Protein AF-A0A952EXF9-F1 (afdb_monomer_lite)

Foldseek 3Di:
DDDDDDDDDDDDDDPPPDPPPPPPPDPDPDQDPVCVVVVVSVVVPDDPPPCVVVVVVVVVVVVVVVVVVVVVPDDDDDDDDDPVVVVVVVVVVVVVVVD

Secondary structure (DSSP, 8-state):
-------------------------SSS----HHHHHTT-HHHHS-----HHHHHHHHHHHHHHHHHHHHHHTSPPPP-PPP-HHHHHHHHHHHHHTT-

Sequence (99 aa):
MATKYSPEAEPRRETSPVASVPTSTDTQALITEQQVLFSTAAAVALPPAKTRRFSDDVHAVALAVGSWLASAAKPPKPVHPKRHVWLENALMSREMDRL

pLDDT: mean 72.74, std 17.05, range [42.69, 96.12]

Radius of gyration: 43.72 Å; chains: 1; bounding box: 68×33×140 Å

Structure (mmCIF, N/CA/C/O backbone):
data_AF-A0A952EXF9-F1
#
_entry.id   AF-A0A952EXF9-F1
#
loop_
_atom_site.group_PDB
_atom_site.id
_atom_site.type_symbol
_atom_site.label_atom_id
_atom_site.label_alt_id
_atom_site.label_comp_id
_atom_site.label_asym_id
_atom_site.label_entity_id
_atom_site.label_seq_id
_atom_site.pdbx_PDB_ins_code
_atom_site.Cartn_x
_atom_site.Cartn_y
_atom_site.Cartn_z
_atom_site.occupancy
_atom_site.B_iso_or_equiv
_atom_site.auth_seq_id
_atom_site.auth_comp_id
_atom_site.auth_asym_id
_atom_site.auth_atom_id
_atom_site.pdbx_PDB_model_num
ATOM 1 N N . MET A 1 1 ? 3.692 23.958 107.453 1.00 43.22 1 MET A N 1
ATOM 2 C CA . MET A 1 1 ? 3.625 24.299 106.016 1.00 43.22 1 MET A CA 1
ATOM 3 C C . MET A 1 1 ? 4.055 23.076 105.215 1.00 43.22 1 MET A C 1
ATOM 5 O O . MET A 1 1 ? 5.244 22.865 105.049 1.00 43.22 1 MET A O 1
ATOM 9 N N . ALA A 1 2 ? 3.100 22.234 104.819 1.00 45.03 2 ALA A N 1
ATOM 10 C CA . ALA A 1 2 ? 3.272 21.166 103.831 1.00 45.03 2 ALA A CA 1
ATOM 11 C C . ALA A 1 2 ? 1.872 20.847 103.286 1.00 45.03 2 ALA A C 1
ATOM 13 O O . ALA A 1 2 ? 0.946 20.581 104.056 1.00 45.03 2 ALA A O 1
ATOM 14 N N . THR A 1 3 ? 1.700 21.032 101.984 1.00 50.56 3 THR A N 1
ATOM 15 C CA . THR A 1 3 ? 0.423 21.044 101.270 1.00 50.56 3 THR A CA 1
ATOM 16 C C . THR A 1 3 ? -0.086 19.628 101.002 1.00 50.56 3 THR A C 1
ATOM 18 O O . THR A 1 3 ? 0.678 18.716 100.699 1.00 50.56 3 THR A O 1
ATOM 21 N N . LYS A 1 4 ? -1.403 19.457 101.146 1.00 49.31 4 LYS A N 1
ATOM 22 C CA . LYS A 1 4 ? -2.149 18.236 100.830 1.00 49.31 4 LYS A CA 1
ATOM 23 C C . LYS A 1 4 ? -2.575 18.206 99.350 1.00 49.31 4 LYS A C 1
ATOM 25 O O . LYS A 1 4 ? -2.756 19.261 98.753 1.00 49.31 4 LYS A O 1
ATOM 30 N N . TYR A 1 5 ? -2.896 16.988 98.901 1.00 42.69 5 TYR A N 1
ATOM 31 C CA . TYR A 1 5 ? -3.789 16.594 97.797 1.00 42.69 5 TYR A CA 1
ATOM 32 C C . TYR A 1 5 ? -3.239 16.536 96.360 1.00 42.69 5 TYR A C 1
ATOM 34 O O . TYR A 1 5 ? -3.019 17.540 95.698 1.00 42.69 5 TYR A O 1
ATOM 42 N N . SER A 1 6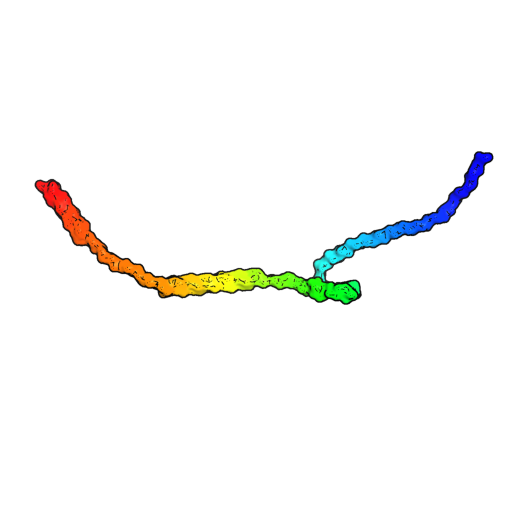 ? -3.168 15.295 95.874 1.00 44.38 6 SER A N 1
ATOM 43 C CA . SER A 1 6 ? -3.570 14.846 94.531 1.00 44.38 6 SER A CA 1
ATOM 44 C C . SER A 1 6 ? -4.583 13.704 94.782 1.00 44.38 6 SER A C 1
ATOM 46 O O . SER A 1 6 ? -4.384 13.000 95.784 1.00 44.38 6 SER A O 1
ATOM 48 N N . PRO A 1 7 ? -5.690 13.542 94.023 1.00 55.38 7 PRO A N 1
ATOM 49 C CA . PRO A 1 7 ? -5.592 13.034 92.648 1.00 55.38 7 PRO A CA 1
ATOM 50 C C . PRO A 1 7 ? -6.623 13.563 91.620 1.00 55.38 7 PRO A C 1
ATOM 52 O O . PRO A 1 7 ? -7.744 13.927 91.957 1.00 55.38 7 PRO A O 1
ATOM 55 N N . GLU A 1 8 ? -6.197 13.508 90.352 1.00 50.47 8 GLU A N 1
ATOM 56 C CA . GLU A 1 8 ? -6.948 13.056 89.162 1.00 50.47 8 GLU A CA 1
ATOM 57 C C . GLU A 1 8 ? -8.268 13.756 88.780 1.00 50.47 8 GLU A C 1
ATOM 59 O O . GLU A 1 8 ? -9.341 13.466 89.306 1.00 50.47 8 GLU A O 1
ATOM 64 N N . ALA A 1 9 ? -8.199 14.575 87.725 1.00 46.56 9 ALA A N 1
ATOM 65 C CA . ALA A 1 9 ? -9.317 14.840 86.819 1.00 46.56 9 ALA A CA 1
ATOM 66 C C . ALA A 1 9 ? -8.768 15.199 85.425 1.00 46.56 9 ALA A C 1
ATOM 68 O O . ALA A 1 9 ? -8.584 16.366 85.089 1.00 46.56 9 ALA A O 1
ATOM 69 N N . GLU A 1 10 ? -8.476 14.174 84.628 1.00 53.69 10 GLU A N 1
ATOM 70 C CA . GLU A 1 10 ? -8.195 14.271 83.192 1.00 53.69 10 GLU A CA 1
ATOM 71 C C . GLU A 1 10 ? -9.489 14.523 82.397 1.00 53.69 10 GLU A C 1
ATOM 73 O O . GLU A 1 10 ? -10.421 13.715 82.476 1.00 53.69 10 GLU A O 1
ATOM 78 N N . PRO A 1 11 ? -9.556 15.554 81.535 1.00 48.53 11 PRO A N 1
ATOM 79 C CA . PRO A 1 11 ? -10.468 15.550 80.409 1.00 48.53 11 PRO A CA 1
ATOM 80 C C . PRO A 1 11 ? -9.694 15.275 79.114 1.00 48.53 11 PRO A C 1
ATOM 82 O O . PRO A 1 11 ? -9.150 16.166 78.466 1.00 48.53 11 PRO A O 1
ATOM 85 N N . ARG A 1 12 ? -9.742 14.003 78.713 1.00 50.62 12 ARG A N 1
ATOM 86 C CA . ARG A 1 12 ? -10.204 13.591 77.381 1.00 50.62 12 ARG A CA 1
ATOM 87 C C . ARG A 1 12 ? -9.648 14.425 76.218 1.00 50.62 12 ARG A C 1
ATOM 89 O O . ARG A 1 12 ? -10.368 15.217 75.616 1.00 50.62 12 ARG A O 1
ATOM 96 N N . ARG A 1 13 ? -8.405 14.156 75.818 1.00 49.72 13 ARG A N 1
ATOM 97 C CA . ARG A 1 13 ? -7.951 14.463 74.455 1.00 49.72 13 ARG A CA 1
ATOM 98 C C . ARG A 1 13 ? -8.132 13.239 73.575 1.00 49.72 13 ARG A C 1
ATOM 100 O O . ARG A 1 13 ? -7.314 12.328 73.562 1.00 49.72 13 ARG A O 1
ATOM 107 N N . GLU A 1 14 ? -9.294 13.231 72.930 1.00 44.06 14 GLU A N 1
ATOM 108 C CA . GLU A 1 14 ? -9.466 12.930 71.508 1.00 44.06 14 GLU A CA 1
ATOM 109 C C . GLU A 1 14 ? -8.365 12.044 70.919 1.00 44.06 14 GLU A C 1
ATOM 111 O O . GLU A 1 14 ? -7.395 12.499 70.314 1.00 44.06 14 GLU A O 1
ATOM 116 N N . THR A 1 15 ? -8.554 10.737 71.074 1.00 44.66 15 THR A N 1
ATOM 117 C CA . THR A 1 15 ? -7.980 9.756 70.164 1.00 44.66 15 THR A CA 1
ATOM 118 C C . THR A 1 15 ? -8.479 10.096 68.766 1.00 44.66 15 THR A C 1
ATOM 120 O O . THR A 1 15 ? -9.602 9.751 68.400 1.00 44.66 15 THR A O 1
ATOM 123 N N . SER A 1 16 ? -7.654 10.816 68.011 1.00 46.06 16 SER A N 1
ATOM 124 C CA . SER A 1 16 ? -7.759 10.926 66.564 1.00 46.06 16 SER A CA 1
ATOM 125 C C . SER A 1 16 ? -7.840 9.502 66.008 1.00 46.06 16 SER A C 1
ATOM 127 O O . SER A 1 16 ? -6.870 8.748 66.161 1.00 46.06 16 SER A O 1
ATOM 129 N N . PRO A 1 17 ? -8.974 9.061 65.434 1.00 48.16 17 PRO A N 1
ATOM 130 C CA . PRO A 1 17 ? -8.980 7.798 64.742 1.00 48.16 17 PRO A CA 1
ATOM 131 C C . PRO A 1 17 ? -8.192 8.037 63.463 1.00 48.16 17 PRO A C 1
ATOM 133 O O . PRO A 1 17 ? -8.638 8.721 62.543 1.00 48.16 17 PRO A O 1
ATOM 136 N N . VAL A 1 18 ? -6.979 7.490 63.468 1.00 45.22 18 VAL A N 1
ATOM 137 C CA . VAL A 1 18 ? -6.193 7.153 62.290 1.00 45.22 18 VAL A CA 1
ATOM 138 C C . VAL A 1 18 ? -7.168 6.755 61.189 1.00 45.22 18 VAL A C 1
ATOM 140 O O . VAL A 1 18 ? -7.827 5.716 61.281 1.00 45.22 18 VAL A O 1
ATOM 143 N N . ALA A 1 19 ? -7.280 7.618 60.178 1.00 50.38 19 ALA A N 1
ATOM 144 C CA . ALA A 1 19 ? -7.941 7.319 58.922 1.00 50.38 19 ALA A CA 1
ATOM 145 C C . ALA A 1 19 ? -7.144 6.188 58.265 1.00 50.38 19 ALA A C 1
ATOM 147 O O . ALA A 1 19 ? -6.246 6.398 57.452 1.00 50.38 19 ALA A O 1
ATOM 148 N N . SER A 1 20 ? -7.426 4.971 58.713 1.00 51.88 20 SER A N 1
ATOM 149 C CA . SER A 1 20 ? -7.002 3.743 58.080 1.00 51.88 20 SER A CA 1
ATOM 150 C C . SER A 1 20 ? -7.780 3.682 56.781 1.00 51.88 20 SER A C 1
ATOM 152 O O . SER A 1 20 ? -8.942 3.300 56.742 1.00 51.88 20 SER A O 1
ATOM 154 N N . VAL A 1 21 ? -7.143 4.156 55.715 1.00 59.31 21 VAL A N 1
ATOM 155 C CA . VAL A 1 21 ? -7.545 3.866 54.344 1.00 59.31 21 VAL A CA 1
ATOM 156 C C . VAL A 1 21 ? -7.504 2.341 54.212 1.00 59.31 21 VAL A C 1
ATOM 158 O O . VAL A 1 21 ? -6.408 1.775 54.286 1.00 59.31 21 VAL A O 1
ATOM 161 N N . PRO A 1 22 ? -8.641 1.633 54.069 1.00 55.25 22 PRO A N 1
ATOM 162 C CA . PRO A 1 22 ? -8.577 0.215 53.794 1.00 55.25 22 PRO A CA 1
ATOM 163 C C . PRO A 1 22 ? -8.115 0.065 52.347 1.00 55.25 22 PRO A C 1
ATOM 165 O O . PRO A 1 22 ? -8.873 0.270 51.399 1.00 55.25 22 PRO A O 1
ATOM 168 N N . THR A 1 23 ? -6.846 -0.293 52.176 1.00 55.44 23 THR A N 1
ATOM 169 C CA . THR A 1 23 ? -6.334 -0.848 50.921 1.00 55.44 23 THR A CA 1
ATOM 170 C C . THR A 1 23 ? -6.918 -2.256 50.781 1.00 55.44 23 THR A C 1
ATOM 172 O O . THR A 1 23 ? -6.247 -3.249 51.040 1.00 55.44 23 THR A O 1
ATOM 175 N N . SER A 1 24 ? -8.212 -2.348 50.468 1.00 53.78 24 SER A N 1
ATOM 176 C CA . SER A 1 24 ? -8.888 -3.621 50.222 1.00 53.78 24 SER A CA 1
ATOM 177 C C . SER A 1 24 ? -8.704 -4.000 48.759 1.00 53.78 24 SER A C 1
ATOM 179 O O . SER A 1 24 ? -9.558 -3.750 47.910 1.00 53.78 24 SER A O 1
ATOM 181 N N . THR A 1 25 ? -7.558 -4.606 48.465 1.00 54.19 25 THR A N 1
ATOM 182 C CA . THR A 1 25 ? -7.379 -5.544 47.351 1.00 54.19 25 THR A CA 1
ATOM 183 C C . THR A 1 25 ? -8.194 -6.806 47.627 1.00 54.19 25 THR A C 1
ATOM 185 O O . THR A 1 25 ? -7.635 -7.862 47.900 1.00 54.19 25 THR A O 1
ATOM 188 N N . ASP A 1 26 ? -9.517 -6.689 47.593 1.00 48.62 26 ASP A N 1
ATOM 189 C CA . ASP A 1 26 ? -10.394 -7.850 47.541 1.00 48.62 26 ASP A CA 1
ATOM 190 C C . ASP A 1 26 ? -11.563 -7.538 46.613 1.00 48.62 26 ASP A C 1
ATOM 192 O O . ASP A 1 26 ? -12.161 -6.461 46.659 1.00 48.62 26 ASP A O 1
ATOM 196 N N . THR A 1 27 ? -11.813 -8.450 45.684 1.00 52.72 27 THR A N 1
ATOM 197 C CA . THR A 1 27 ? -12.636 -8.292 44.475 1.00 52.72 27 THR A CA 1
ATOM 198 C C . THR A 1 27 ? -14.141 -8.271 44.754 1.00 52.72 27 THR A C 1
ATOM 200 O O . THR A 1 27 ? -14.942 -8.776 43.971 1.00 52.72 27 THR A O 1
ATOM 203 N N . GLN A 1 28 ? -14.540 -7.672 45.870 1.00 58.78 28 GLN A N 1
ATOM 204 C CA . GLN A 1 28 ? -15.923 -7.472 46.262 1.00 58.78 28 GLN A CA 1
ATOM 205 C C . GLN A 1 28 ? -16.016 -6.125 46.981 1.00 58.78 28 GLN A C 1
ATOM 207 O O . GLN A 1 28 ? -15.813 -6.019 48.187 1.00 58.78 28 GLN A O 1
ATOM 212 N N . ALA A 1 29 ? -16.272 -5.067 46.210 1.00 64.56 29 ALA A N 1
ATOM 213 C CA . ALA A 1 29 ? -16.439 -3.723 46.743 1.00 64.56 29 ALA A CA 1
ATOM 214 C C . ALA A 1 29 ? -17.679 -3.686 47.652 1.00 64.56 29 ALA A C 1
ATOM 216 O O . ALA A 1 29 ? -18.812 -3.603 47.178 1.00 64.56 29 ALA A O 1
ATOM 217 N N . LEU A 1 30 ? -17.467 -3.787 48.964 1.00 74.19 30 LEU A N 1
ATOM 218 C CA . LEU A 1 30 ? -18.503 -3.536 49.957 1.00 74.19 30 LEU A CA 1
ATOM 219 C C . LEU A 1 30 ? -18.814 -2.038 49.928 1.00 74.19 30 LEU A C 1
ATOM 221 O O . LEU A 1 30 ? -17.978 -1.214 50.300 1.00 74.19 30 LEU A O 1
ATOM 225 N N . ILE A 1 31 ? -20.003 -1.689 49.440 1.00 78.19 31 ILE A N 1
ATOM 226 C CA . ILE A 1 31 ? -20.477 -0.304 49.419 1.00 78.19 31 ILE A CA 1
ATOM 227 C C . ILE A 1 31 ? -20.773 0.106 50.862 1.00 78.19 31 ILE A C 1
ATOM 229 O O . ILE A 1 31 ? -21.604 -0.518 51.522 1.00 78.19 31 ILE A O 1
ATOM 233 N N . THR A 1 32 ? -20.098 1.144 51.357 1.00 85.25 32 THR A N 1
ATOM 234 C CA . THR A 1 32 ? -20.331 1.651 52.718 1.00 85.25 32 THR A CA 1
ATOM 235 C C . THR A 1 32 ? -21.43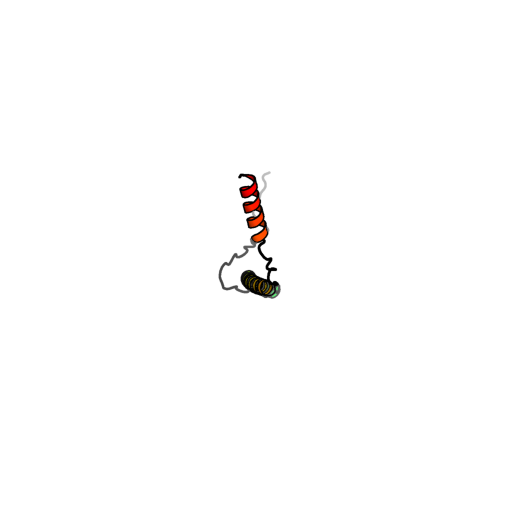2 2.712 52.739 1.00 85.25 32 THR A C 1
ATOM 237 O O . THR A 1 32 ? -21.660 3.4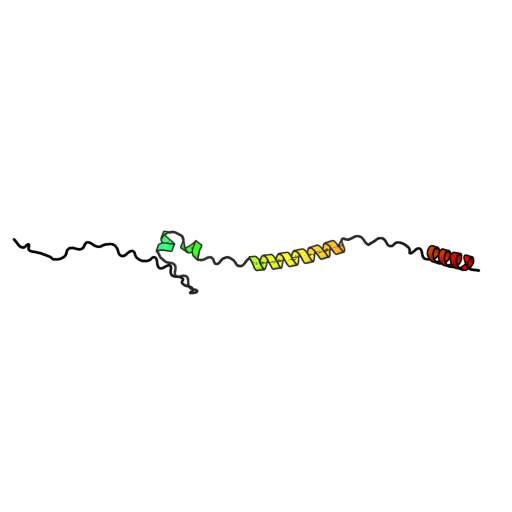16 51.753 1.00 85.25 32 THR A O 1
ATOM 240 N N . GLU A 1 33 ? -22.108 2.883 53.878 1.00 84.69 33 GLU A N 1
ATOM 241 C CA . GLU A 1 33 ? -23.159 3.904 54.034 1.00 84.69 33 GLU A CA 1
ATOM 242 C C . GLU A 1 33 ? -22.636 5.320 53.772 1.00 84.69 33 GLU A C 1
ATOM 244 O O . GLU A 1 33 ? -23.317 6.128 53.140 1.00 84.69 33 GLU A O 1
ATOM 249 N N . GLN A 1 34 ? -21.394 5.615 54.180 1.00 87.12 34 GLN A N 1
ATOM 250 C CA . GLN A 1 34 ? -20.789 6.916 53.894 1.00 87.12 34 GLN A CA 1
ATOM 251 C C . GLN A 1 34 ? -20.659 7.149 52.382 1.00 87.12 34 GLN A C 1
ATOM 253 O O . GLN A 1 34 ? -20.898 8.257 51.911 1.00 87.12 34 GLN A O 1
ATOM 258 N N . GLN A 1 35 ? -20.335 6.115 51.601 1.00 84.94 35 GLN A N 1
ATOM 259 C CA . GLN A 1 35 ? -20.230 6.233 50.144 1.00 84.94 35 GLN A CA 1
ATOM 260 C C . GLN A 1 35 ? -21.584 6.500 49.473 1.00 84.94 35 GLN A C 1
ATOM 262 O O . GLN A 1 35 ? -21.630 7.168 48.439 1.00 84.94 35 GLN A O 1
ATOM 267 N N . VAL A 1 36 ? -22.685 6.015 50.053 1.00 86.25 36 VAL A N 1
ATOM 268 C CA . VAL A 1 36 ? -24.047 6.310 49.577 1.00 86.25 36 VAL A CA 1
ATOM 269 C C . VAL A 1 36 ? -24.446 7.736 49.950 1.00 86.25 36 VAL A C 1
ATOM 271 O O . VAL A 1 36 ? -24.914 8.477 49.086 1.00 86.25 36 VAL A O 1
ATOM 274 N N . LEU A 1 37 ? -24.185 8.158 51.192 1.00 90.44 37 LEU A N 1
ATOM 275 C CA . LEU A 1 37 ? -24.472 9.521 51.657 1.00 90.44 37 LEU A CA 1
ATOM 276 C C . LEU A 1 37 ? -23.733 10.583 50.837 1.00 90.44 37 LEU A C 1
ATOM 278 O O . LEU A 1 37 ? -24.307 11.617 50.502 1.00 90.44 37 LEU A O 1
ATOM 282 N N . PHE A 1 38 ? -22.481 10.315 50.467 1.00 83.12 38 PHE A N 1
ATOM 283 C CA . PHE A 1 38 ? -21.685 11.215 49.633 1.00 83.12 38 PHE A CA 1
ATOM 284 C C . PHE A 1 38 ? -21.834 10.962 48.126 1.00 83.12 38 PHE A C 1
ATOM 286 O O . PHE A 1 38 ? -21.142 11.603 47.340 1.00 83.12 38 PHE A O 1
ATOM 293 N N . SER A 1 39 ? -22.716 10.050 47.695 1.00 76.38 39 SER A N 1
ATOM 294 C CA . SER A 1 39 ? -22.887 9.663 46.280 1.00 76.38 39 SER A CA 1
ATOM 295 C C . SER A 1 39 ? -21.593 9.204 45.579 1.00 76.38 39 SER A C 1
ATOM 297 O O . SER A 1 39 ? -21.502 9.201 44.352 1.00 76.38 39 SER A O 1
ATOM 299 N N . THR A 1 40 ? -20.576 8.787 46.334 1.00 75.94 40 THR A N 1
ATOM 300 C CA . THR A 1 40 ? -19.269 8.359 45.815 1.00 75.94 40 THR A CA 1
ATOM 301 C C . THR A 1 40 ? -19.219 6.873 45.463 1.00 75.94 40 THR A C 1
ATOM 303 O O . THR A 1 40 ? -18.310 6.456 44.746 1.00 75.94 40 THR A O 1
ATOM 306 N N . ALA A 1 41 ? -20.212 6.078 45.878 1.00 70.62 41 ALA A N 1
ATOM 307 C CA . ALA A 1 41 ? -20.296 4.643 45.582 1.00 70.62 41 ALA A CA 1
ATOM 308 C C . ALA A 1 41 ? -20.196 4.325 44.074 1.00 70.62 41 ALA A C 1
ATOM 310 O O . ALA A 1 41 ? -19.518 3.378 43.680 1.00 70.62 41 ALA A O 1
ATOM 311 N N . ALA A 1 42 ? -20.807 5.151 43.217 1.00 64.19 42 ALA A N 1
ATOM 312 C CA . ALA A 1 42 ? -20.780 4.963 41.764 1.00 64.19 42 ALA A CA 1
ATOM 313 C C . ALA A 1 42 ? -19.429 5.334 41.122 1.00 64.19 42 ALA A C 1
ATOM 315 O O . ALA A 1 42 ? -19.038 4.741 40.120 1.00 64.19 42 ALA A O 1
ATOM 316 N N . ALA A 1 43 ? -18.701 6.293 41.702 1.00 61.66 43 ALA A N 1
ATOM 317 C CA . ALA A 1 43 ? -17.412 6.752 41.183 1.00 61.66 43 ALA A CA 1
ATOM 318 C C . ALA A 1 43 ? -16.265 5.778 41.504 1.00 61.66 43 ALA A C 1
ATOM 320 O O . ALA A 1 43 ? -15.303 5.687 40.745 1.00 61.66 43 ALA A O 1
ATOM 321 N N . VAL A 1 44 ? -16.375 5.033 42.609 1.00 65.62 44 VAL A N 1
ATOM 322 C CA . VAL A 1 44 ? -15.370 4.048 43.047 1.00 65.62 44 VAL A CA 1
ATOM 323 C C . VAL A 1 44 ? -15.515 2.707 42.310 1.00 65.62 44 VAL A C 1
ATOM 325 O O . VAL A 1 44 ? -14.537 1.983 42.147 1.00 65.62 44 VAL A O 1
ATOM 328 N N . ALA A 1 45 ? -16.716 2.379 41.825 1.00 60.66 45 ALA A N 1
ATOM 329 C CA . ALA A 1 45 ? -17.028 1.074 41.235 1.00 60.66 45 ALA A CA 1
ATOM 330 C C . ALA A 1 45 ? -16.547 0.876 39.785 1.00 60.66 45 ALA A C 1
ATOM 332 O O . ALA A 1 45 ? -16.632 -0.236 39.264 1.00 60.66 45 ALA A O 1
ATOM 333 N N . LEU A 1 46 ? -16.064 1.921 39.109 1.00 63.28 46 LEU A N 1
ATOM 334 C CA . LEU A 1 46 ? -15.633 1.816 37.718 1.00 63.28 46 LEU A CA 1
ATOM 335 C C . LEU A 1 46 ? -14.119 1.573 37.655 1.00 63.28 46 LEU A C 1
ATOM 337 O O . LEU A 1 46 ? -13.344 2.509 37.867 1.00 63.28 46 LEU A O 1
ATOM 341 N N . PRO A 1 47 ? -13.659 0.347 37.333 1.00 63.84 47 PRO A N 1
ATOM 342 C CA . PRO A 1 47 ? -12.265 0.164 36.968 1.00 63.84 47 PRO A CA 1
ATOM 343 C C . PRO A 1 47 ? -11.961 1.033 35.737 1.00 63.84 47 PRO A C 1
ATOM 345 O O . PRO A 1 47 ? -12.825 1.166 34.862 1.00 63.84 47 PRO A O 1
ATOM 348 N N . PRO A 1 48 ? -10.750 1.614 35.621 1.00 61.59 48 PRO A N 1
ATOM 349 C CA . PRO A 1 48 ? -10.360 2.335 34.419 1.00 61.59 48 PRO A CA 1
ATOM 350 C C . PRO A 1 48 ? -10.519 1.390 33.229 1.00 61.59 48 PRO A C 1
ATOM 352 O O . PRO A 1 48 ? -9.833 0.368 33.131 1.00 61.59 48 PRO A O 1
ATOM 355 N N . ALA A 1 49 ? -11.480 1.704 32.359 1.00 63.28 49 ALA A N 1
ATOM 356 C CA . ALA A 1 49 ? -11.797 0.877 31.213 1.00 63.28 49 ALA A CA 1
ATOM 357 C C . ALA A 1 49 ? -10.509 0.688 30.404 1.00 63.28 49 ALA A C 1
ATOM 359 O O . ALA A 1 49 ? -9.864 1.652 29.989 1.00 63.28 49 ALA A O 1
ATOM 360 N N . LYS A 1 50 ? -10.095 -0.568 30.226 1.00 62.22 50 LYS A N 1
ATOM 361 C CA . LYS A 1 50 ? -8.843 -0.962 29.566 1.00 62.22 50 LYS A CA 1
ATO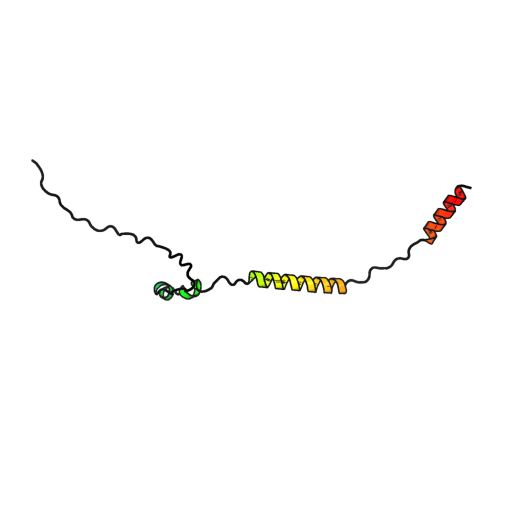M 362 C C . LYS A 1 50 ? -8.969 -0.789 28.043 1.00 62.22 50 LYS A C 1
ATOM 364 O O . LYS A 1 50 ? -8.713 -1.709 27.279 1.00 62.22 50 LYS A O 1
ATOM 369 N N . THR A 1 51 ? -9.400 0.387 27.597 1.00 65.00 51 THR A N 1
ATOM 370 C CA . THR A 1 51 ? -9.710 0.727 26.200 1.00 65.00 51 THR A CA 1
ATOM 371 C C . THR A 1 51 ? -8.459 0.977 25.369 1.00 65.00 51 THR A C 1
ATOM 373 O O . THR A 1 51 ? -8.492 0.812 24.154 1.00 65.00 51 THR A O 1
ATOM 376 N N . ARG A 1 52 ? -7.331 1.293 26.019 1.00 61.62 52 ARG A N 1
ATOM 377 C CA . ARG A 1 52 ? -6.066 1.619 25.347 1.00 61.62 52 ARG A CA 1
ATOM 378 C C . ARG A 1 52 ? -5.548 0.499 24.437 1.00 61.62 52 ARG A C 1
ATOM 380 O O . ARG A 1 52 ? -4.998 0.774 23.385 1.00 61.62 52 ARG A O 1
ATOM 387 N N . ARG A 1 53 ? -5.732 -0.769 24.820 1.00 62.91 53 ARG A N 1
ATOM 388 C CA . ARG A 1 53 ? -5.271 -1.902 23.996 1.00 62.91 53 ARG A CA 1
ATOM 389 C C . ARG A 1 53 ? -6.138 -2.097 22.759 1.00 62.91 53 ARG A C 1
ATOM 391 O O . ARG A 1 53 ? -5.616 -2.334 21.682 1.00 62.91 53 ARG A O 1
ATOM 398 N N . PHE A 1 54 ? -7.442 -1.894 22.908 1.00 68.38 54 PHE A N 1
ATOM 399 C CA . PHE A 1 54 ? -8.381 -2.001 21.801 1.00 68.38 54 PHE A CA 1
ATOM 400 C C . PHE A 1 54 ? -8.187 -0.873 20.776 1.00 68.38 54 PHE A C 1
ATOM 402 O O . PHE A 1 54 ? -8.268 -1.112 19.576 1.00 68.38 54 PHE A O 1
ATOM 409 N N . SER A 1 55 ? -7.878 0.349 21.228 1.00 71.06 55 SER A N 1
ATOM 410 C CA . SER A 1 55 ? -7.577 1.463 20.319 1.00 71.06 55 SER A CA 1
ATOM 411 C C . SER A 1 55 ? -6.280 1.256 19.539 1.00 71.06 55 SER A C 1
ATOM 413 O O . SER A 1 55 ? -6.238 1.594 18.359 1.00 71.06 55 SER A O 1
ATOM 415 N N . ASP A 1 56 ? -5.244 0.695 20.174 1.00 76.12 56 ASP A N 1
ATOM 416 C CA . ASP A 1 56 ? -3.951 0.442 19.525 1.00 76.12 56 ASP A CA 1
ATOM 417 C C . ASP A 1 56 ? -4.098 -0.591 18.391 1.00 76.12 56 ASP A C 1
ATOM 419 O O . ASP A 1 56 ? -3.619 -0.360 17.278 1.00 76.12 56 ASP A O 1
ATOM 423 N N . ASP A 1 57 ? -4.835 -1.679 18.636 1.00 78.44 57 ASP A N 1
ATOM 424 C CA . ASP A 1 57 ? -5.076 -2.732 17.641 1.00 78.44 57 ASP A CA 1
ATOM 425 C C . ASP A 1 57 ? -5.907 -2.216 16.454 1.00 78.44 57 ASP A C 1
ATOM 427 O O . ASP A 1 57 ? -5.567 -2.453 15.291 1.00 78.44 57 ASP A O 1
ATOM 431 N N . VAL A 1 58 ? -6.964 -1.441 16.723 1.00 84.62 58 VAL A N 1
ATOM 432 C CA . VAL A 1 58 ? -7.796 -0.828 15.673 1.00 84.62 58 VAL A CA 1
ATOM 433 C C . VAL A 1 58 ? -6.988 0.172 14.841 1.00 84.62 58 VAL A C 1
ATOM 435 O O . VAL A 1 58 ? -7.104 0.184 13.612 1.00 84.62 58 VAL A O 1
ATOM 438 N N . HIS A 1 59 ? -6.129 0.974 15.475 1.00 82.31 59 HIS A N 1
ATOM 439 C CA . HIS A 1 59 ? -5.242 1.892 14.761 1.00 82.31 59 HIS A CA 1
ATOM 440 C C . HIS A 1 59 ? -4.240 1.154 13.872 1.00 82.31 59 HIS A C 1
ATOM 442 O O . HIS A 1 59 ? -4.036 1.564 12.727 1.00 82.31 59 HIS A O 1
ATOM 448 N N . ALA A 1 60 ? -3.645 0.062 14.354 1.00 86.81 60 ALA A N 1
ATOM 449 C CA . ALA A 1 60 ? -2.704 -0.732 13.569 1.00 86.81 60 ALA A CA 1
ATOM 450 C C . ALA A 1 60 ? -3.364 -1.311 12.307 1.00 86.81 60 ALA A C 1
ATOM 452 O O . ALA A 1 60 ? -2.805 -1.210 11.210 1.00 86.81 60 ALA A O 1
ATOM 453 N N . VAL A 1 61 ? -4.583 -1.843 12.436 1.00 91.06 61 VAL A N 1
ATOM 454 C CA . VAL A 1 61 ? -5.356 -2.365 11.298 1.00 91.06 61 VAL A CA 1
ATOM 455 C C . VAL A 1 61 ? -5.708 -1.249 10.312 1.00 91.06 61 VAL A C 1
ATOM 457 O O . VAL A 1 61 ? -5.516 -1.414 9.106 1.00 91.06 61 VAL A O 1
ATOM 460 N N . ALA A 1 62 ? -6.160 -0.091 10.801 1.00 90.25 62 ALA A N 1
ATOM 461 C CA . ALA A 1 62 ? -6.497 1.046 9.946 1.00 90.25 62 ALA A CA 1
ATOM 462 C C . ALA A 1 62 ? -5.287 1.550 9.137 1.00 90.25 62 ALA A C 1
ATOM 464 O O . ALA A 1 62 ? -5.412 1.823 7.941 1.00 90.25 62 ALA A O 1
ATOM 465 N N . LEU A 1 63 ? -4.103 1.620 9.757 1.00 91.94 63 LEU A N 1
ATOM 466 C CA . LEU A 1 63 ? -2.866 2.014 9.076 1.00 91.94 63 LEU A CA 1
ATOM 467 C C . LEU A 1 63 ? -2.433 0.987 8.025 1.00 91.94 63 LEU A C 1
ATOM 469 O O . LEU A 1 63 ? -2.050 1.372 6.917 1.00 91.94 63 LEU A O 1
ATOM 473 N N . ALA A 1 64 ? -2.530 -0.307 8.335 1.00 90.88 64 ALA A N 1
ATOM 474 C CA . ALA A 1 64 ? -2.198 -1.371 7.392 1.00 90.88 64 ALA A CA 1
ATOM 475 C C . ALA A 1 64 ? -3.085 -1.305 6.136 1.00 90.88 64 ALA A C 1
ATOM 477 O O . ALA A 1 64 ? -2.567 -1.248 5.017 1.00 90.88 64 ALA A O 1
ATOM 478 N N . VAL A 1 65 ? -4.406 -1.214 6.313 1.00 92.56 65 VAL A N 1
ATOM 479 C CA . VAL A 1 65 ? -5.367 -1.111 5.201 1.00 92.56 65 VAL A CA 1
ATOM 480 C C . VAL A 1 65 ? -5.150 0.175 4.398 1.00 92.56 65 VAL A C 1
ATOM 482 O O . VAL A 1 65 ? -5.117 0.134 3.166 1.00 92.56 65 VAL A O 1
ATOM 485 N N . GLY A 1 66 ? -4.930 1.304 5.079 1.00 88.62 66 GLY A N 1
ATOM 486 C CA . GLY A 1 66 ? -4.636 2.582 4.430 1.00 88.62 66 GLY A CA 1
ATOM 487 C C . GLY A 1 66 ? -3.360 2.536 3.585 1.00 88.62 66 GLY A C 1
ATOM 488 O O . GLY A 1 66 ? -3.357 3.014 2.451 1.00 88.62 66 GLY A O 1
ATOM 489 N N . SER A 1 67 ? -2.295 1.904 4.089 1.00 84.12 67 SER A N 1
ATOM 490 C CA . SER A 1 67 ? -1.030 1.758 3.356 1.00 84.12 67 SER A CA 1
ATOM 491 C C . SER A 1 67 ? -1.162 0.873 2.114 1.00 84.12 67 SER A C 1
ATOM 493 O O . SER A 1 67 ? -0.604 1.195 1.063 1.00 84.12 67 SER A O 1
ATOM 495 N N . TRP A 1 68 ? -1.949 -0.203 2.201 1.00 88.38 68 TRP A N 1
ATOM 496 C CA . TRP A 1 68 ? -2.202 -1.095 1.075 1.00 88.38 68 TRP A CA 1
ATOM 497 C C . TRP A 1 68 ? -2.994 -0.386 -0.024 1.00 88.38 68 TRP A C 1
ATOM 499 O O . TRP A 1 68 ? -2.601 -0.424 -1.191 1.00 88.38 68 TRP A O 1
ATOM 509 N N . LEU A 1 69 ? -4.046 0.346 0.352 1.00 88.50 69 LEU A N 1
ATOM 510 C CA . LEU A 1 69 ? -4.843 1.124 -0.591 1.00 88.50 69 LEU A CA 1
ATOM 511 C C . LEU A 1 69 ? -4.020 2.248 -1.240 1.00 88.50 69 LEU A C 1
ATOM 513 O O . LEU A 1 69 ? -4.090 2.443 -2.451 1.00 88.50 69 LEU A O 1
ATOM 517 N N . ALA A 1 70 ? -3.188 2.945 -0.462 1.00 85.94 70 ALA A N 1
ATOM 518 C CA . ALA A 1 70 ? -2.281 3.966 -0.982 1.00 85.94 70 ALA A CA 1
ATOM 519 C C . ALA A 1 70 ? -1.237 3.382 -1.950 1.00 85.94 70 ALA A C 1
ATOM 521 O O . ALA A 1 70 ? -0.886 4.017 -2.946 1.00 85.94 70 ALA A O 1
ATOM 522 N N . SER A 1 71 ? -0.761 2.160 -1.694 1.00 81.00 71 SER A N 1
ATOM 523 C CA . SER A 1 71 ? 0.117 1.436 -2.615 1.00 81.00 71 SER A CA 1
ATOM 524 C C . SER A 1 71 ? -0.610 1.024 -3.896 1.00 81.00 71 SER A C 1
ATOM 526 O O . SER A 1 71 ? -0.023 1.110 -4.973 1.00 81.00 71 SER A O 1
ATOM 528 N N . ALA A 1 72 ? -1.872 0.598 -3.801 1.00 79.38 72 ALA A N 1
ATOM 529 C CA . ALA A 1 72 ? -2.693 0.223 -4.952 1.00 79.38 72 ALA A CA 1
ATOM 530 C C . ALA A 1 72 ? -3.066 1.433 -5.826 1.00 79.38 72 ALA A C 1
ATOM 532 O O . ALA A 1 72 ? -3.165 1.312 -7.044 1.00 79.38 72 ALA A O 1
ATOM 533 N N . ALA A 1 73 ? -3.221 2.610 -5.217 1.00 84.81 73 ALA A N 1
ATOM 534 C CA . ALA A 1 73 ? -3.514 3.861 -5.911 1.00 84.81 73 ALA A CA 1
ATOM 535 C C . ALA A 1 73 ? -2.282 4.507 -6.571 1.00 84.81 73 ALA A C 1
ATOM 537 O O . ALA A 1 73 ? -2.410 5.521 -7.262 1.00 84.81 73 ALA A O 1
ATOM 538 N N . LYS A 1 74 ? -1.073 3.970 -6.355 1.00 86.06 74 LYS A N 1
ATOM 539 C CA . LYS A 1 74 ? 0.148 4.574 -6.887 1.00 86.06 74 LYS A CA 1
ATOM 540 C C . LYS A 1 74 ? 0.242 4.336 -8.401 1.00 86.06 74 LYS A C 1
ATOM 542 O O . LYS A 1 74 ? 0.222 3.180 -8.825 1.00 86.06 74 LYS A O 1
ATOM 547 N N . PRO A 1 75 ? 0.397 5.392 -9.225 1.00 85.06 75 PRO A N 1
ATOM 548 C CA . PRO A 1 75 ? 0.540 5.217 -10.664 1.00 85.06 75 PRO A CA 1
ATOM 549 C C . PRO A 1 75 ? 1.796 4.390 -10.991 1.00 85.06 75 PRO A C 1
ATOM 551 O O . PRO A 1 75 ? 2.801 4.480 -10.269 1.00 85.06 75 PRO A O 1
ATOM 554 N N . PRO A 1 76 ? 1.768 3.587 -12.073 1.00 85.19 76 PRO A N 1
ATOM 555 C CA . PRO A 1 76 ? 2.916 2.791 -12.485 1.00 85.19 76 PRO A CA 1
ATOM 556 C C . PRO A 1 76 ? 4.120 3.697 -12.765 1.00 85.19 76 PRO A C 1
ATOM 558 O O . PRO A 1 76 ? 3.987 4.780 -13.339 1.00 85.19 76 PRO A O 1
ATOM 561 N N . LYS A 1 77 ? 5.315 3.257 -12.351 1.00 86.81 77 LYS A N 1
ATOM 562 C CA . LYS A 1 77 ? 6.552 3.998 -12.633 1.00 86.81 77 LYS A CA 1
ATOM 563 C C . LYS A 1 77 ? 6.762 4.066 -14.154 1.00 86.81 77 LYS A C 1
ATOM 565 O O . LYS A 1 77 ? 6.599 3.037 -14.812 1.00 86.81 77 LYS A O 1
ATOM 570 N N . PRO A 1 78 ? 7.156 5.223 -14.713 1.00 88.12 78 PRO A N 1
ATOM 571 C CA . PRO A 1 78 ? 7.445 5.323 -16.137 1.00 88.12 78 PRO A CA 1
ATOM 572 C C . PRO A 1 78 ? 8.596 4.379 -16.510 1.00 88.12 78 PRO A C 1
ATOM 574 O O . PRO A 1 78 ? 9.649 4.373 -15.868 1.00 88.12 78 PRO A O 1
ATOM 577 N N . VAL A 1 79 ? 8.384 3.565 -17.546 1.00 87.62 79 VAL A N 1
ATOM 578 C CA . VAL A 1 79 ? 9.413 2.682 -18.103 1.00 87.62 79 VAL A CA 1
ATOM 579 C C . VAL A 1 79 ? 10.177 3.462 -19.165 1.00 87.62 79 VAL A C 1
ATOM 581 O O . VAL A 1 79 ? 9.633 3.791 -20.217 1.00 87.62 79 VAL A O 1
ATOM 584 N N . HIS A 1 80 ? 11.444 3.766 -18.890 1.00 84.75 80 HIS A N 1
ATOM 585 C CA . HIS A 1 80 ? 12.324 4.411 -19.859 1.00 84.75 80 HIS A CA 1
ATOM 586 C C . HIS A 1 80 ? 13.098 3.360 -20.668 1.00 84.75 80 HIS A C 1
ATOM 588 O O . HIS A 1 80 ? 13.625 2.410 -20.080 1.00 84.75 80 HIS A O 1
ATOM 594 N N . PRO A 1 81 ? 13.211 3.516 -22.001 1.00 83.94 81 PRO A N 1
ATOM 595 C CA . PRO A 1 81 ? 14.022 2.622 -22.812 1.00 83.94 81 PRO A CA 1
ATOM 596 C C . PRO A 1 81 ? 15.495 2.752 -22.415 1.00 83.94 81 PRO A C 1
ATOM 598 O O . PRO A 1 81 ? 16.032 3.855 -22.276 1.00 83.94 81 PRO A O 1
ATOM 601 N N . LYS A 1 82 ? 16.166 1.614 -22.237 1.00 83.69 82 LYS A N 1
ATOM 602 C CA . LYS A 1 82 ? 17.602 1.582 -21.955 1.00 83.69 82 LYS A CA 1
ATOM 603 C C . LYS A 1 82 ? 18.371 1.955 -23.227 1.00 83.69 82 LYS A C 1
ATOM 605 O O . LYS A 1 82 ? 18.173 1.344 -24.274 1.00 83.69 82 LYS A O 1
ATOM 610 N N . ARG A 1 83 ? 19.261 2.950 -23.150 1.00 85.31 83 ARG A N 1
ATOM 611 C CA . ARG A 1 83 ? 20.074 3.422 -24.289 1.00 85.31 83 ARG A CA 1
ATOM 612 C C . ARG A 1 83 ? 21.303 2.534 -24.522 1.00 85.31 83 ARG A C 1
ATOM 614 O O . ARG A 1 83 ? 22.433 3.006 -24.440 1.00 85.31 83 ARG A O 1
ATOM 621 N N . HIS A 1 84 ? 21.078 1.251 -24.804 1.00 86.88 84 HIS A N 1
ATOM 622 C CA . HIS A 1 84 ? 22.156 0.291 -25.076 1.00 86.88 84 HIS A CA 1
ATOM 623 C C . HIS A 1 84 ? 22.928 0.637 -26.351 1.00 86.88 84 HIS A C 1
ATOM 625 O O . HIS A 1 84 ? 24.150 0.670 -26.322 1.00 86.88 84 HIS A O 1
ATOM 631 N N . VAL A 1 85 ? 22.220 1.054 -27.406 1.00 87.31 85 VAL A N 1
ATOM 632 C CA . VAL A 1 85 ? 22.816 1.434 -28.699 1.00 87.31 85 VAL A CA 1
ATOM 633 C C . VAL A 1 85 ? 23.874 2.531 -28.555 1.00 87.31 85 VAL A C 1
ATOM 635 O O . VAL A 1 85 ? 24.915 2.478 -29.195 1.00 87.31 85 VAL A O 1
ATOM 638 N N . TRP A 1 86 ? 23.640 3.527 -27.693 1.00 88.12 86 TRP A N 1
ATOM 639 C CA . TRP A 1 86 ? 24.615 4.601 -27.486 1.00 88.12 86 TRP A CA 1
ATOM 640 C C . TRP A 1 86 ? 25.875 4.103 -26.766 1.00 88.12 86 TRP A C 1
ATOM 642 O O . TRP A 1 86 ? 26.980 4.482 -27.141 1.00 88.12 86 TRP A O 1
ATOM 652 N N . LEU A 1 87 ? 25.713 3.231 -25.765 1.00 91.00 87 LEU A N 1
ATOM 653 C CA . LEU A 1 87 ? 26.835 2.636 -25.036 1.00 91.00 87 LEU A CA 1
ATOM 654 C C . LEU A 1 87 ? 27.651 1.694 -25.926 1.00 91.00 87 LEU A C 1
ATOM 656 O O . LEU A 1 87 ? 28.876 1.739 -25.892 1.00 91.00 8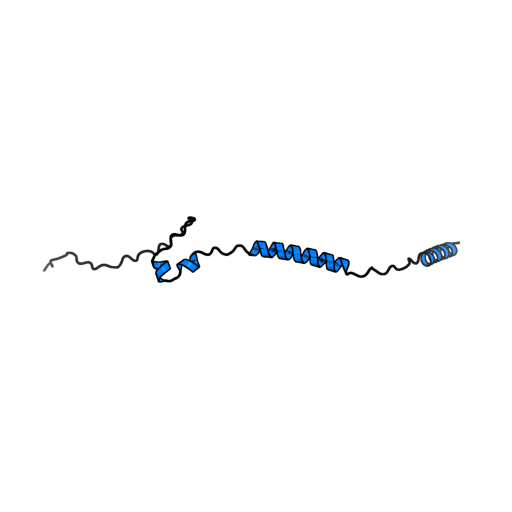7 LEU A O 1
ATOM 660 N N . GLU A 1 88 ? 26.980 0.880 -26.736 1.00 92.00 88 GLU A N 1
ATOM 661 C CA . GLU A 1 88 ? 27.610 -0.038 -27.688 1.00 92.00 88 GLU A CA 1
ATOM 662 C C . GLU A 1 88 ? 28.372 0.727 -28.773 1.00 92.00 88 GLU A C 1
ATOM 664 O O . GLU A 1 88 ? 29.549 0.449 -28.995 1.00 92.00 88 GLU A O 1
ATOM 669 N N . ASN A 1 89 ? 27.758 1.757 -29.367 1.00 92.44 89 ASN A N 1
ATOM 670 C CA . ASN A 1 89 ? 28.422 2.610 -30.354 1.00 92.44 89 ASN A CA 1
ATOM 671 C C . ASN A 1 89 ? 29.644 3.328 -29.765 1.00 92.44 89 ASN A C 1
ATOM 673 O O . ASN A 1 89 ? 30.684 3.397 -30.416 1.00 92.44 89 ASN A O 1
ATOM 677 N N . ALA A 1 90 ? 29.547 3.843 -28.535 1.00 92.75 90 ALA A N 1
ATOM 678 C CA . ALA A 1 90 ? 30.675 4.491 -27.868 1.00 92.75 90 ALA A CA 1
ATOM 679 C C . ALA A 1 90 ? 31.820 3.505 -27.578 1.00 92.75 90 ALA A C 1
ATOM 681 O O . ALA A 1 90 ? 32.990 3.853 -27.739 1.00 92.75 90 ALA A O 1
ATOM 682 N N . LEU A 1 91 ? 31.494 2.273 -27.175 1.00 94.31 91 LEU A N 1
ATOM 683 C CA . LEU A 1 91 ? 32.481 1.226 -26.917 1.00 94.31 91 LEU A CA 1
ATOM 684 C C . LEU A 1 91 ? 33.185 0.815 -28.215 1.00 94.31 91 LEU A C 1
ATOM 686 O O . LEU A 1 91 ? 34.412 0.794 -28.252 1.00 94.31 91 LEU A O 1
ATOM 690 N N . MET A 1 92 ? 32.427 0.585 -29.290 1.00 95.50 92 MET A N 1
ATOM 691 C CA . MET A 1 92 ? 32.994 0.280 -30.605 1.00 95.50 92 MET A CA 1
ATOM 692 C C . MET A 1 92 ? 33.869 1.420 -31.131 1.00 95.50 92 MET A C 1
ATOM 694 O O . MET A 1 92 ? 34.975 1.156 -31.582 1.00 95.50 92 MET A O 1
ATOM 698 N N . SER A 1 93 ? 33.426 2.678 -31.025 1.00 95.00 93 SER A N 1
ATOM 699 C CA . SER A 1 93 ? 34.224 3.841 -31.443 1.00 95.00 93 SER A CA 1
ATOM 700 C C . SER A 1 93 ? 35.560 3.899 -30.708 1.00 95.00 93 SER A C 1
ATOM 702 O O . SER A 1 93 ? 36.598 4.066 -31.334 1.00 95.00 93 SER A O 1
ATOM 704 N N . ARG A 1 94 ? 35.544 3.706 -29.385 1.00 94.50 94 ARG A N 1
ATOM 705 C CA . ARG A 1 94 ? 36.761 3.723 -28.569 1.00 94.50 94 ARG A CA 1
ATOM 706 C C . ARG A 1 94 ? 37.710 2.575 -28.907 1.00 94.50 94 ARG A C 1
ATOM 708 O O . ARG A 1 94 ? 38.916 2.723 -28.743 1.00 94.50 94 ARG A O 1
ATOM 715 N N . GLU A 1 95 ? 37.170 1.430 -29.308 1.00 94.62 95 GLU A N 1
ATOM 716 C CA . GLU A 1 95 ? 37.981 0.302 -29.756 1.00 94.62 95 GLU A CA 1
ATOM 717 C C . GLU A 1 95 ? 38.571 0.554 -31.148 1.00 94.62 95 GLU A C 1
ATOM 719 O O . GLU A 1 95 ? 39.734 0.238 -31.370 1.00 94.62 95 GLU A O 1
ATOM 724 N N . MET A 1 96 ? 37.827 1.203 -32.049 1.00 96.12 96 MET A N 1
ATOM 725 C CA . MET A 1 96 ? 38.359 1.631 -33.347 1.00 96.12 96 MET A CA 1
ATOM 726 C C . MET A 1 96 ? 39.467 2.678 -33.206 1.00 96.12 96 MET A C 1
ATOM 728 O O . MET A 1 96 ? 40.447 2.607 -33.933 1.00 96.12 96 MET A O 1
ATOM 732 N N . ASP A 1 97 ? 39.368 3.590 -32.236 1.00 93.06 97 ASP A N 1
ATOM 733 C CA . ASP A 1 97 ? 40.419 4.581 -31.953 1.00 93.06 97 ASP A CA 1
ATOM 734 C C . ASP A 1 97 ? 41.734 3.954 -31.435 1.00 93.06 97 ASP A C 1
ATOM 736 O O . ASP A 1 97 ? 42.741 4.650 -31.299 1.00 93.06 97 ASP A O 1
ATOM 740 N N . ARG A 1 98 ? 41.731 2.660 -31.079 1.00 90.31 98 ARG A N 1
ATOM 741 C CA . ARG A 1 98 ? 42.915 1.925 -30.597 1.00 90.31 98 ARG A CA 1
ATOM 742 C C . ARG A 1 98 ? 43.642 1.138 -31.685 1.00 90.31 98 ARG A C 1
ATOM 744 O O . ARG A 1 98 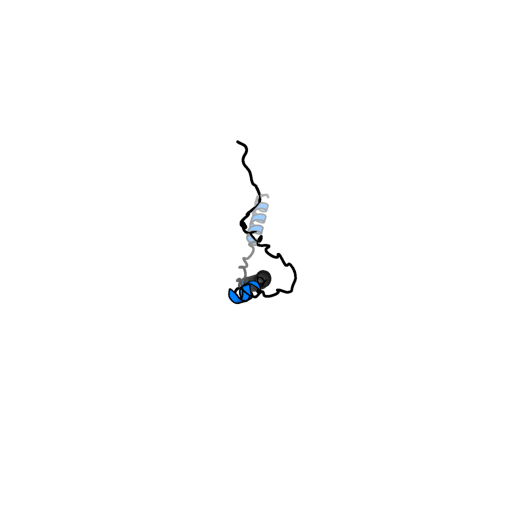? 44.719 0.615 -31.390 1.00 90.31 98 ARG A O 1
ATOM 751 N N . LEU A 1 99 ? 43.051 1.012 -32.871 1.00 79.69 99 LEU A N 1
ATOM 752 C CA . LEU A 1 99 ? 43.644 0.353 -34.038 1.00 79.69 99 LEU A CA 1
ATOM 753 C C . LEU A 1 99 ? 44.488 1.346 -34.843 1.00 79.69 99 LEU A C 1
ATOM 755 O O . LEU A 1 99 ? 45.544 0.906 -35.349 1.00 79.69 99 LEU A O 1
#